Protein AF-A0A645G4S2-F1 (afdb_monomer_lite)

Secondary structure (DSSP, 8-state):
-EEEEEGGGHHHHHHHHHHH-S------------HHHHHHHHHHHHHHHHHHHHHHTS-SSHHHHHHHHHHHHHHHHHHHHHHHHHHHHHEEEEE------SS---------GGGGGGTT---HHHHHHHHHHHHHHHHHHHHHHHHHTHHHHHHHHHHHHHHHHHHHHTTS--

Radius of gyration: 54.17 Å; chains: 1; bounding box: 113×23×147 Å

pLDDT: mean 82.24, std 12.88, range [44.34, 96.0]

Structure (mmCIF, N/CA/C/O backbone):
data_AF-A0A645G4S2-F1
#
_entry.id   AF-A0A645G4S2-F1
#
loop_
_atom_site.group_PDB
_atom_site.id
_atom_site.type_symbol
_atom_site.label_atom_id
_atom_site.label_alt_id
_atom_site.label_comp_id
_atom_site.label_asym_id
_atom_site.label_entity_id
_atom_site.label_seq_id
_atom_site.pdbx_PDB_ins_code
_atom_site.Cartn_x
_atom_site.Cartn_y
_atom_site.Cartn_z
_atom_site.occupancy
_atom_site.B_iso_or_equiv
_atom_site.auth_seq_id
_atom_site.auth_comp_id
_atom_site.auth_asym_id
_atom_site.auth_atom_id
_atom_site.pdbx_PDB_model_num
ATOM 1 N N . MET A 1 1 ? 1.564 11.576 -7.086 1.00 88.12 1 MET A N 1
ATOM 2 C CA . MET A 1 1 ? 0.212 10.981 -7.203 1.00 88.12 1 MET A CA 1
ATOM 3 C C . MET A 1 1 ? 0.083 9.922 -6.130 1.00 88.12 1 MET A C 1
ATOM 5 O O . MET A 1 1 ? 1.050 9.206 -5.931 1.00 88.12 1 MET A O 1
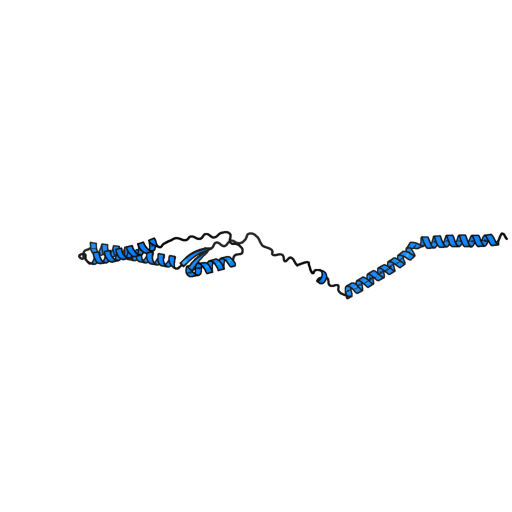ATOM 9 N N . GLN A 1 2 ? -1.063 9.816 -5.467 1.00 91.69 2 GLN A N 1
ATOM 10 C CA . GLN A 1 2 ? -1.311 8.789 -4.456 1.00 91.69 2 GLN A CA 1
ATOM 11 C C . GLN A 1 2 ? -2.472 7.906 -4.907 1.00 91.69 2 GLN A C 1
ATOM 13 O O . GLN A 1 2 ? -3.458 8.414 -5.442 1.00 91.69 2 GLN A O 1
ATOM 18 N N . VAL A 1 3 ? -2.343 6.594 -4.726 1.00 92.44 3 VAL A N 1
ATOM 19 C CA . VAL A 1 3 ? -3.398 5.626 -5.050 1.00 92.44 3 VAL A CA 1
ATOM 20 C C . VAL A 1 3 ? -3.587 4.631 -3.909 1.00 92.44 3 VAL A C 1
ATOM 22 O O . VAL A 1 3 ? -2.626 4.256 -3.235 1.00 92.44 3 VAL A O 1
ATOM 25 N N . ARG A 1 4 ? -4.830 4.184 -3.707 1.00 93.56 4 ARG A N 1
ATOM 26 C CA . ARG A 1 4 ? -5.185 3.106 -2.774 1.00 93.56 4 ARG A CA 1
ATOM 27 C C . ARG A 1 4 ? -5.378 1.824 -3.574 1.00 93.56 4 ARG A C 1
ATOM 29 O O . ARG A 1 4 ? -6.150 1.798 -4.530 1.00 93.56 4 ARG A O 1
ATOM 36 N N . VAL A 1 5 ? -4.652 0.775 -3.209 1.00 94.00 5 VAL A N 1
ATOM 37 C CA . VAL A 1 5 ? -4.638 -0.502 -3.934 1.00 94.00 5 VAL A CA 1
ATOM 38 C C . VAL A 1 5 ? -5.001 -1.611 -2.957 1.00 94.00 5 VAL A C 1
ATOM 40 O O . VAL A 1 5 ? -4.420 -1.639 -1.875 1.00 94.00 5 VAL A O 1
ATOM 43 N N . PRO A 1 6 ? -5.920 -2.534 -3.299 1.00 95.88 6 PRO A N 1
ATOM 44 C CA . PRO A 1 6 ? -6.185 -3.691 -2.453 1.00 95.88 6 PRO A CA 1
ATOM 45 C C . PRO A 1 6 ? -4.883 -4.420 -2.119 1.00 95.88 6 PRO A C 1
ATOM 47 O O . PRO A 1 6 ? -4.102 -4.708 -3.030 1.00 95.88 6 PRO A O 1
ATOM 50 N N . THR A 1 7 ? -4.656 -4.726 -0.844 1.00 91.94 7 THR A N 1
ATOM 51 C CA . THR A 1 7 ? -3.394 -5.308 -0.356 1.00 91.94 7 THR A CA 1
ATOM 52 C C . THR A 1 7 ? -3.046 -6.602 -1.103 1.00 91.94 7 THR A C 1
ATOM 54 O O . THR A 1 7 ? -1.909 -6.788 -1.531 1.00 91.94 7 THR A O 1
ATOM 57 N N . GLU A 1 8 ? -4.046 -7.432 -1.413 1.00 94.69 8 GLU A N 1
ATOM 58 C CA . GLU A 1 8 ? -3.901 -8.661 -2.215 1.00 94.69 8 GLU A CA 1
ATOM 59 C C . GLU A 1 8 ? -3.371 -8.414 -3.639 1.00 94.69 8 GLU A C 1
ATOM 61 O O . GLU A 1 8 ? -2.688 -9.255 -4.223 1.00 94.69 8 GLU A O 1
ATOM 66 N N . LYS A 1 9 ? -3.678 -7.248 -4.220 1.00 95.44 9 LYS A N 1
ATOM 67 C CA . LYS A 1 9 ? -3.290 -6.867 -5.587 1.00 95.44 9 LYS A CA 1
ATOM 68 C C . LYS A 1 9 ? -2.069 -5.950 -5.622 1.00 95.44 9 LYS A C 1
ATOM 70 O O . LYS A 1 9 ? -1.619 -5.598 -6.716 1.00 95.44 9 LYS A O 1
ATOM 75 N N . LEU A 1 10 ? -1.504 -5.588 -4.468 1.00 92.75 10 LEU A N 1
ATOM 76 C CA . LEU A 1 10 ? -0.363 -4.679 -4.381 1.00 92.75 10 LEU A CA 1
ATOM 77 C C . LEU A 1 10 ? 0.836 -5.206 -5.179 1.00 92.75 10 LEU A C 1
ATOM 79 O O . LEU A 1 10 ? 1.412 -4.470 -5.977 1.00 92.75 10 LEU A O 1
ATOM 83 N N . GLY A 1 11 ? 1.182 -6.488 -5.032 1.00 91.38 11 GLY A N 1
ATOM 84 C CA . GLY A 1 11 ? 2.308 -7.091 -5.756 1.00 91.38 11 GLY A CA 1
ATOM 85 C C . GLY A 1 11 ? 2.152 -7.011 -7.280 1.00 91.38 11 GLY A C 1
ATOM 86 O O . GLY A 1 11 ? 3.089 -6.637 -7.993 1.00 91.38 11 GLY A O 1
ATOM 87 N N . VAL A 1 12 ? 0.943 -7.284 -7.780 1.00 93.75 12 VAL A N 1
ATOM 88 C CA . VAL A 1 12 ? 0.611 -7.184 -9.211 1.00 93.75 12 VAL A CA 1
ATOM 89 C C . VAL A 1 12 ? 0.708 -5.733 -9.683 1.00 93.75 12 VAL A C 1
ATOM 91 O O . VAL A 1 12 ? 1.344 -5.453 -10.699 1.00 93.75 12 VAL A O 1
ATOM 94 N N . PHE A 1 13 ? 0.137 -4.799 -8.922 1.00 92.06 13 PHE A N 1
ATOM 95 C CA . PHE A 1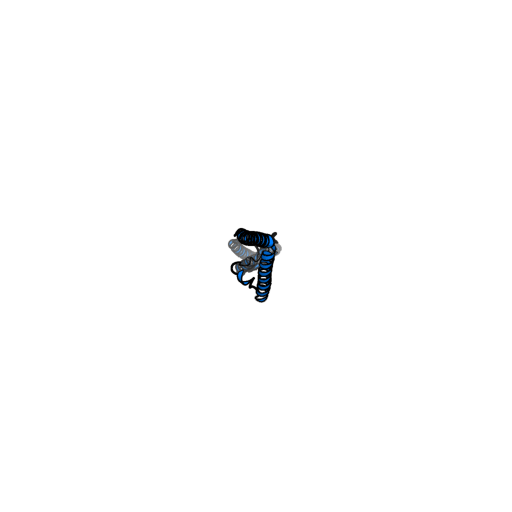 13 ? 0.172 -3.372 -9.229 1.00 92.06 13 PHE A CA 1
ATOM 96 C C . PHE A 1 13 ? 1.604 -2.819 -9.287 1.00 92.06 13 PHE A C 1
ATOM 98 O O . PHE A 1 13 ? 1.986 -2.168 -10.264 1.00 92.06 13 PHE A O 1
ATOM 105 N N . LEU A 1 14 ? 2.430 -3.133 -8.285 1.00 89.25 14 LEU A N 1
ATOM 106 C CA . LEU A 1 14 ? 3.832 -2.713 -8.236 1.00 89.25 14 LEU A CA 1
ATOM 107 C C . LEU A 1 14 ? 4.648 -3.306 -9.391 1.00 89.25 14 LEU A C 1
ATOM 109 O O . LEU A 1 14 ? 5.530 -2.629 -9.921 1.00 89.25 14 LEU A O 1
ATOM 113 N N . THR A 1 15 ? 4.346 -4.538 -9.811 1.00 89.38 15 THR A N 1
ATOM 114 C CA . THR A 1 15 ? 4.977 -5.176 -10.979 1.00 89.38 15 THR A CA 1
ATOM 115 C C . THR A 1 15 ? 4.571 -4.485 -12.282 1.00 89.38 15 THR A C 1
ATOM 117 O O . THR A 1 15 ? 5.420 -4.215 -13.133 1.00 89.38 15 THR A O 1
ATOM 120 N N . LEU A 1 16 ? 3.295 -4.121 -12.424 1.00 88.75 16 LEU A N 1
ATOM 121 C CA . LEU A 1 16 ? 2.789 -3.404 -13.596 1.00 88.75 16 LEU A CA 1
ATOM 122 C C . LEU A 1 16 ? 3.457 -2.032 -13.745 1.00 88.75 16 LEU A C 1
ATOM 124 O O . LEU A 1 16 ? 3.956 -1.713 -14.827 1.00 88.75 16 LEU A O 1
ATOM 128 N N . ILE A 1 17 ? 3.543 -1.253 -12.660 1.00 86.19 17 ILE A N 1
ATOM 129 C CA . ILE A 1 17 ? 4.282 0.021 -12.653 1.00 86.19 17 ILE A CA 1
ATOM 130 C C . ILE A 1 17 ? 5.751 -0.211 -13.009 1.00 86.19 17 ILE A C 1
ATOM 132 O O . ILE A 1 17 ? 6.334 0.533 -13.801 1.00 86.19 17 ILE A O 1
ATOM 136 N N . ASN A 1 18 ? 6.350 -1.268 -12.458 1.00 83.69 18 ASN A N 1
ATOM 137 C CA . ASN A 1 18 ? 7.748 -1.589 -12.698 1.00 83.69 18 ASN A CA 1
ATOM 138 C C . ASN A 1 18 ? 8.065 -1.879 -14.172 1.00 83.69 18 ASN A C 1
ATOM 140 O O . ASN A 1 18 ? 9.164 -1.561 -14.611 1.00 83.69 18 ASN A O 1
ATOM 144 N N . ASN A 1 19 ? 7.122 -2.453 -14.919 1.00 81.88 19 ASN A N 1
ATOM 145 C CA . ASN A 1 19 ? 7.300 -2.808 -16.330 1.00 81.88 19 ASN A CA 1
ATOM 146 C C . ASN A 1 19 ? 6.994 -1.653 -17.298 1.00 81.88 19 ASN A C 1
ATOM 148 O O . ASN A 1 19 ? 7.346 -1.729 -18.472 1.00 81.88 19 ASN A O 1
ATOM 152 N N . ARG A 1 20 ? 6.302 -0.602 -16.842 1.00 75.19 20 ARG A N 1
ATOM 153 C CA . ARG A 1 20 ? 5.911 0.558 -17.668 1.00 75.19 20 ARG A CA 1
ATOM 154 C C . ARG A 1 20 ? 6.828 1.767 -17.506 1.00 75.19 20 ARG A C 1
ATOM 156 O O . ARG A 1 20 ? 6.727 2.718 -18.273 1.00 75.19 20 ARG A O 1
ATOM 163 N N . LYS A 1 21 ? 7.709 1.751 -16.511 1.00 70.88 21 LYS A N 1
ATOM 164 C CA . LYS A 1 21 ? 8.690 2.813 -16.295 1.00 70.88 21 LYS A CA 1
ATOM 165 C C . LYS A 1 21 ? 9.808 2.739 -17.344 1.00 70.88 21 LYS A C 1
ATOM 167 O O . LYS A 1 21 ? 10.278 1.656 -17.683 1.00 70.88 21 LYS A O 1
ATOM 172 N N . VAL A 1 22 ? 10.306 3.896 -17.767 1.00 67.69 22 VAL A N 1
ATOM 173 C CA . VAL A 1 22 ? 11.581 3.973 -18.498 1.00 67.69 22 VAL A CA 1
ATOM 174 C C . VAL A 1 22 ? 12.750 3.760 -17.519 1.00 67.69 22 VAL A C 1
ATOM 176 O O . VAL A 1 22 ? 13.684 3.032 -17.828 1.00 67.69 22 VAL A O 1
ATOM 179 N N . PHE A 1 23 ? 12.649 4.297 -16.290 1.00 63.25 23 PHE A N 1
ATOM 180 C CA . PHE A 1 23 ? 13.597 4.083 -15.184 1.00 63.25 23 PHE A CA 1
ATOM 181 C C . PHE A 1 23 ? 12.870 4.099 -13.819 1.00 63.25 23 PHE A C 1
ATOM 183 O O . PHE A 1 23 ? 12.000 4.939 -13.602 1.00 63.25 23 PHE A O 1
ATOM 190 N N . LEU A 1 24 ? 13.220 3.201 -12.879 1.00 66.25 24 LEU A N 1
ATOM 191 C CA . LEU A 1 24 ? 12.916 3.385 -11.439 1.00 66.25 24 LEU A CA 1
ATOM 192 C C . LEU A 1 24 ? 14.216 3.804 -10.795 1.00 66.25 24 LEU A C 1
ATOM 194 O O . LEU A 1 24 ? 15.179 3.047 -10.883 1.00 66.25 24 LEU A O 1
ATOM 198 N N . ASN A 1 25 ? 14.235 4.957 -10.143 1.00 67.56 25 ASN A N 1
ATOM 199 C CA . ASN A 1 25 ? 15.423 5.365 -9.405 1.00 67.56 25 ASN A CA 1
ATOM 200 C C . ASN A 1 25 ? 15.389 4.847 -7.960 1.00 67.56 25 ASN A C 1
ATOM 202 O O . ASN A 1 25 ? 16.393 4.378 -7.441 1.00 67.56 25 ASN A O 1
ATOM 206 N N . SER A 1 26 ? 14.219 4.887 -7.316 1.00 73.50 26 SER A N 1
ATOM 207 C CA . SER A 1 26 ? 14.054 4.446 -5.932 1.00 73.50 26 SER A CA 1
ATOM 208 C C . SER A 1 26 ? 12.680 3.825 -5.683 1.00 73.50 26 SER A C 1
ATOM 210 O O . SER A 1 26 ? 11.697 4.125 -6.365 1.00 73.50 26 SER A O 1
ATOM 212 N N . ARG A 1 27 ? 12.630 2.931 -4.692 1.00 79.56 27 ARG A N 1
ATOM 213 C CA . ARG A 1 27 ? 11.408 2.385 -4.101 1.00 79.56 27 ARG A CA 1
ATOM 214 C C . ARG A 1 27 ? 11.614 2.324 -2.595 1.00 79.56 27 ARG A C 1
ATOM 216 O O . ARG A 1 27 ? 12.577 1.713 -2.146 1.00 79.56 27 ARG A O 1
ATOM 223 N N . VAL A 1 28 ? 10.703 2.928 -1.845 1.00 80.31 28 VAL A N 1
ATOM 224 C CA . VAL A 1 28 ? 10.643 2.804 -0.388 1.00 80.31 28 VAL A CA 1
ATOM 225 C C . VAL A 1 28 ? 9.366 2.040 -0.073 1.00 80.31 28 VAL A C 1
ATOM 227 O O . VAL A 1 28 ? 8.294 2.436 -0.523 1.00 80.31 28 VAL A O 1
ATOM 230 N N . ILE A 1 29 ? 9.493 0.909 0.618 1.00 82.31 29 ILE A N 1
ATOM 231 C CA . ILE A 1 29 ? 8.356 0.113 1.085 1.00 82.31 29 ILE A CA 1
ATOM 232 C C . ILE A 1 29 ? 8.370 0.197 2.605 1.00 82.31 29 ILE A C 1
ATOM 234 O O . ILE A 1 29 ? 9.354 -0.195 3.228 1.00 82.31 29 ILE A O 1
ATOM 238 N N . LEU A 1 30 ? 7.288 0.719 3.173 1.00 84.00 30 LEU A N 1
ATOM 239 C CA . LEU A 1 30 ? 7.040 0.720 4.608 1.00 84.00 30 LEU A CA 1
ATOM 240 C C . LEU A 1 30 ? 6.025 -0.383 4.904 1.00 84.00 30 LEU A C 1
ATOM 242 O O . LEU A 1 30 ? 4.992 -0.465 4.240 1.00 84.00 30 LEU A O 1
ATOM 246 N N . ALA A 1 31 ? 6.350 -1.246 5.861 1.00 83.25 31 ALA A N 1
ATOM 247 C CA . ALA A 1 31 ? 5.471 -2.297 6.346 1.00 83.25 31 ALA A CA 1
ATOM 248 C C . ALA A 1 31 ? 5.428 -2.199 7.870 1.00 83.25 31 ALA A C 1
ATOM 250 O O . ALA A 1 31 ? 6.467 -2.274 8.525 1.00 83.25 31 ALA A O 1
ATOM 251 N N . GLU A 1 32 ? 4.233 -2.003 8.409 1.00 83.38 32 GLU A N 1
ATOM 252 C CA . GLU A 1 32 ? 3.991 -1.887 9.843 1.00 83.38 32 GLU A CA 1
ATOM 253 C C . GLU A 1 32 ? 3.202 -3.112 10.312 1.00 83.38 32 GLU A C 1
ATOM 255 O O . GLU A 1 32 ? 2.231 -3.514 9.667 1.00 83.38 32 GLU A O 1
ATOM 260 N N . ASP A 1 33 ? 3.624 -3.719 11.423 1.00 84.19 33 ASP A N 1
ATOM 261 C CA . ASP A 1 33 ? 2.840 -4.759 12.090 1.00 84.19 33 ASP A CA 1
ATOM 262 C C . ASP A 1 33 ? 1.809 -4.100 13.009 1.00 84.19 33 ASP A C 1
ATOM 264 O O . ASP A 1 33 ? 2.151 -3.424 13.980 1.00 84.19 33 ASP A O 1
ATOM 268 N N . VAL A 1 34 ? 0.534 -4.310 12.695 1.00 84.94 34 VAL A N 1
ATOM 269 C CA . VAL A 1 34 ? -0.603 -3.753 13.436 1.00 84.94 34 VAL A CA 1
ATOM 270 C C . VAL A 1 34 ? -1.341 -4.808 14.264 1.00 84.94 34 VAL A C 1
ATOM 272 O O . VAL A 1 34 ? -2.387 -4.513 14.839 1.00 84.94 34 VAL A O 1
ATOM 275 N N . THR A 1 35 ? -0.812 -6.032 14.376 1.00 87.69 35 THR A N 1
ATOM 276 C CA . THR A 1 35 ? -1.471 -7.154 15.073 1.00 87.69 35 THR A CA 1
ATOM 277 C C . THR A 1 35 ? -1.838 -6.803 16.517 1.00 87.69 35 THR A C 1
ATOM 279 O O . THR A 1 35 ? -2.970 -7.025 16.957 1.00 87.69 35 THR A O 1
ATOM 282 N N . SER A 1 36 ? -0.905 -6.193 17.250 1.00 89.44 36 SER A N 1
ATOM 283 C CA . SER A 1 36 ? -1.130 -5.748 18.631 1.00 89.44 36 SER A CA 1
ATOM 284 C C . SER A 1 36 ? -2.203 -4.663 18.723 1.00 89.44 36 SER A C 1
ATOM 286 O O . SER A 1 36 ? -3.038 -4.703 19.625 1.00 89.44 36 SER A O 1
ATOM 288 N N . ASN A 1 37 ? -2.234 -3.739 17.761 1.00 87.69 37 ASN A N 1
ATOM 289 C CA . ASN A 1 37 ? -3.211 -2.650 17.721 1.00 87.69 37 ASN A CA 1
ATOM 290 C C . ASN A 1 37 ? -4.620 -3.187 17.445 1.00 87.69 37 ASN A C 1
ATOM 292 O O . ASN A 1 37 ? -5.574 -2.767 18.098 1.00 87.69 37 ASN A O 1
ATOM 296 N N . ILE A 1 38 ? -4.747 -4.181 16.556 1.00 89.88 38 ILE A N 1
ATOM 297 C CA . ILE A 1 38 ? -6.003 -4.909 16.321 1.00 89.88 38 ILE A CA 1
ATOM 298 C C . ILE A 1 38 ? -6.489 -5.558 17.608 1.00 89.88 38 ILE A C 1
ATOM 300 O O . ILE A 1 38 ? -7.661 -5.417 17.971 1.00 89.88 38 ILE A O 1
ATOM 304 N N . LYS A 1 39 ? -5.594 -6.241 18.327 1.00 91.81 39 LYS A N 1
ATOM 305 C CA . LYS A 1 39 ? -5.989 -6.909 19.563 1.00 91.81 39 LYS A CA 1
ATOM 306 C C . LYS A 1 39 ? -6.405 -5.918 20.645 1.00 91.81 39 LYS A C 1
ATOM 308 O O . LYS A 1 39 ? -7.398 -6.154 21.332 1.00 91.81 39 LYS A O 1
ATOM 313 N N . LEU A 1 40 ? -5.677 -4.812 20.777 1.00 92.12 40 LEU A N 1
ATOM 314 C CA . LEU A 1 40 ? -6.011 -3.739 21.707 1.00 92.12 40 LEU A CA 1
ATOM 315 C C . LEU A 1 40 ? -7.383 -3.136 21.384 1.00 92.12 40 LEU A C 1
ATOM 317 O O . LEU A 1 40 ? -8.209 -2.994 22.281 1.00 92.12 40 LEU A O 1
ATOM 321 N N . ALA A 1 41 ? -7.666 -2.874 20.106 1.00 91.25 41 ALA A N 1
ATOM 322 C CA . ALA A 1 41 ? -8.955 -2.343 19.679 1.00 91.25 41 ALA A CA 1
ATOM 323 C C . ALA A 1 41 ? -10.128 -3.291 19.999 1.00 91.25 41 ALA A C 1
ATOM 325 O O . ALA A 1 41 ? -11.203 -2.836 20.393 1.00 91.25 41 ALA A O 1
ATOM 326 N N . GLU A 1 42 ? -9.922 -4.608 19.881 1.00 91.31 42 GLU A N 1
ATOM 327 C CA . GLU A 1 42 ? -10.911 -5.618 20.279 1.00 91.31 42 GLU A CA 1
ATOM 328 C C . GLU A 1 42 ? -11.163 -5.606 21.799 1.00 91.31 42 GLU A C 1
ATOM 330 O O . GLU A 1 42 ? -12.306 -5.731 22.251 1.00 91.31 42 GLU A O 1
ATOM 335 N N . LEU A 1 43 ? -10.103 -5.459 22.601 1.00 94.62 43 LEU A N 1
ATOM 336 C CA . LEU A 1 43 ? -10.203 -5.388 24.061 1.00 94.62 43 LEU A CA 1
ATOM 337 C C . LEU A 1 43 ? -10.901 -4.103 24.523 1.00 94.62 43 LEU A C 1
ATOM 339 O O . LEU A 1 43 ? -11.764 -4.174 25.398 1.00 94.62 43 LEU A O 1
ATOM 343 N N . GLU A 1 44 ? -10.601 -2.961 23.905 1.00 93.00 44 GLU A N 1
ATOM 344 C CA . GLU A 1 44 ? -11.275 -1.685 24.182 1.00 93.00 44 GLU A CA 1
ATOM 345 C C . GLU A 1 44 ? -12.763 -1.733 23.821 1.00 93.00 44 GLU A C 1
ATOM 347 O O . GLU A 1 44 ? -13.607 -1.319 24.615 1.00 93.00 44 GLU A O 1
ATOM 352 N N . ALA A 1 45 ? -13.122 -2.338 22.684 1.00 92.94 45 ALA A N 1
ATOM 353 C CA . ALA A 1 45 ? -14.525 -2.532 22.320 1.00 92.94 45 ALA A CA 1
ATOM 354 C C . ALA A 1 45 ? -15.283 -3.369 23.370 1.00 92.94 45 ALA A C 1
ATOM 356 O O . ALA A 1 45 ? -16.404 -3.026 23.758 1.00 92.94 45 ALA A O 1
ATOM 357 N N . LYS A 1 46 ? -14.655 -4.435 23.891 1.00 95.31 46 LYS A N 1
ATOM 358 C CA . LYS A 1 46 ? -15.217 -5.232 24.998 1.00 95.31 46 LYS A CA 1
ATOM 359 C C . LYS A 1 46 ? -15.324 -4.425 26.290 1.00 95.31 46 LYS A C 1
ATOM 361 O O . LYS A 1 46 ? -16.323 -4.560 26.998 1.00 95.31 46 LYS A O 1
ATOM 366 N N . ARG A 1 47 ? -14.324 -3.591 26.599 1.00 95.19 47 ARG A N 1
ATOM 367 C CA . ARG A 1 47 ? -14.335 -2.708 27.773 1.00 95.19 47 ARG A CA 1
ATOM 368 C C . ARG A 1 47 ? -15.518 -1.746 27.706 1.00 95.19 47 ARG A C 1
ATOM 370 O O . ARG A 1 47 ? -16.302 -1.727 28.647 1.00 95.19 47 ARG A O 1
ATOM 377 N N . ILE A 1 48 ? -15.696 -1.034 26.593 1.00 94.94 48 ILE A N 1
ATOM 378 C CA . ILE A 1 48 ? -16.791 -0.068 26.382 1.00 94.94 48 ILE A CA 1
ATOM 379 C C . ILE A 1 48 ? -18.166 -0.747 26.482 1.00 94.94 48 ILE A C 1
ATOM 381 O O . ILE A 1 48 ? -19.070 -0.224 27.134 1.00 94.94 48 ILE A O 1
ATOM 385 N N . SER A 1 49 ? -18.322 -1.944 25.902 1.00 94.56 49 SER A N 1
ATOM 386 C CA . SER A 1 49 ? -19.566 -2.722 26.022 1.00 94.56 49 SER A CA 1
ATOM 387 C C . SER A 1 49 ? -19.884 -3.048 27.482 1.00 94.56 49 SER A C 1
ATOM 389 O O . SER A 1 49 ? -20.991 -2.799 27.955 1.00 94.56 49 SER A O 1
ATOM 391 N N . LYS A 1 50 ? -18.893 -3.550 28.228 1.00 96.00 50 LYS A N 1
ATOM 392 C CA . LYS A 1 50 ? -19.059 -3.902 29.642 1.00 96.00 50 LYS A CA 1
ATOM 393 C C . LYS A 1 50 ? -19.289 -2.672 30.525 1.00 96.00 50 LYS A C 1
ATOM 395 O O . LYS A 1 50 ? -20.051 -2.741 31.485 1.00 96.00 50 LYS A O 1
ATOM 400 N N . THR A 1 51 ? -18.650 -1.547 30.209 1.00 94.31 51 THR A N 1
ATOM 401 C CA . THR A 1 51 ? -18.907 -0.260 30.866 1.00 94.31 51 THR A CA 1
ATOM 402 C C . THR A 1 51 ? -20.352 0.180 30.637 1.00 94.31 51 THR A C 1
ATOM 404 O O . THR A 1 51 ? -21.018 0.538 31.605 1.00 94.31 51 THR A O 1
ATOM 407 N N . GLY A 1 52 ? -20.874 0.046 29.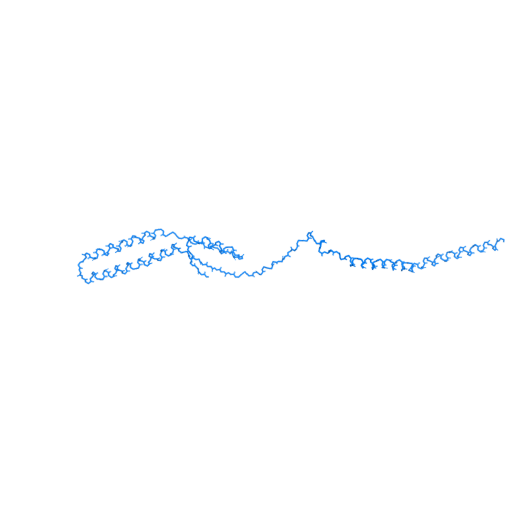414 1.00 93.69 52 GLY A N 1
ATOM 408 C CA . GLY A 1 52 ? -22.285 0.292 29.101 1.00 93.69 52 GLY A CA 1
ATOM 409 C C . GLY A 1 52 ? -23.236 -0.559 29.947 1.00 93.69 52 GLY A C 1
ATOM 410 O O . GLY A 1 52 ? -24.095 -0.014 30.636 1.00 93.69 52 GLY A O 1
ATOM 411 N N . GLU A 1 53 ? -23.015 -1.876 30.003 1.00 94.81 53 GLU A N 1
ATOM 412 C CA . GLU A 1 53 ? -23.809 -2.793 30.843 1.00 94.81 53 GLU A CA 1
ATOM 413 C C . GLU A 1 53 ? -23.762 -2.432 32.338 1.00 94.81 53 GLU A C 1
ATOM 415 O O . GLU A 1 53 ? -24.736 -2.615 33.073 1.00 94.81 53 GLU A O 1
ATOM 420 N N . ASN A 1 54 ? -22.617 -1.947 32.825 1.00 93.62 54 ASN A N 1
ATOM 421 C CA . ASN A 1 54 ? -22.477 -1.513 34.213 1.00 93.62 54 ASN A CA 1
ATOM 422 C C . ASN A 1 54 ? -23.223 -0.197 34.470 1.00 93.62 54 ASN A C 1
ATOM 424 O O . ASN A 1 54 ? -23.880 -0.078 35.504 1.00 93.62 54 ASN A O 1
ATOM 428 N N . ILE A 1 55 ? -23.165 0.760 33.536 1.00 92.62 55 ILE A N 1
ATOM 429 C CA . ILE A 1 55 ? -23.905 2.029 33.613 1.00 92.62 55 ILE A CA 1
ATOM 430 C C . ILE A 1 55 ? -25.414 1.768 33.591 1.00 92.62 55 ILE A C 1
ATOM 432 O O . ILE A 1 55 ? -26.156 2.380 34.360 1.00 92.62 55 ILE A O 1
ATOM 436 N N . GLU A 1 56 ? -25.889 0.823 32.776 1.00 91.31 56 GLU A N 1
ATOM 437 C CA . GLU A 1 56 ? -27.309 0.459 32.705 1.00 91.31 56 GLU A CA 1
ATOM 438 C C . GLU A 1 56 ? -27.879 0.016 34.059 1.00 91.31 56 GLU A C 1
ATOM 440 O O . GLU A 1 56 ? -29.016 0.373 34.385 1.00 91.31 56 GLU A O 1
ATOM 445 N N . LYS A 1 57 ? -27.071 -0.674 34.876 1.00 93.62 57 LYS A N 1
ATOM 446 C CA . LYS A 1 57 ? -27.433 -1.145 36.226 1.00 93.62 57 LYS A CA 1
ATOM 447 C C . LYS A 1 57 ? -27.461 -0.034 37.284 1.00 93.62 57 LYS A C 1
ATOM 449 O O . LYS A 1 57 ? -27.979 -0.263 38.377 1.00 93.62 57 LYS A O 1
ATOM 454 N N . LEU A 1 58 ? -26.919 1.152 36.996 1.00 92.12 58 LEU A N 1
ATOM 455 C CA . LEU A 1 58 ? -26.962 2.295 37.914 1.00 92.12 58 LEU A CA 1
ATOM 456 C C . LEU A 1 58 ? -28.380 2.873 38.007 1.00 92.12 58 LEU A C 1
ATOM 458 O O . LEU A 1 58 ? -29.183 2.773 37.071 1.00 92.12 58 LEU A O 1
ATOM 462 N N . LYS A 1 59 ? -28.692 3.515 39.137 1.00 90.31 59 LYS A N 1
ATOM 463 C CA . LYS A 1 59 ? -29.960 4.238 39.304 1.00 90.31 59 LYS A CA 1
ATOM 464 C C . LYS A 1 59 ? -30.044 5.393 38.306 1.00 90.31 59 LYS A C 1
ATOM 466 O O . LYS A 1 59 ? -29.038 5.992 37.951 1.00 90.31 59 LYS A O 1
ATOM 471 N N . THR A 1 60 ? -31.254 5.688 37.841 1.00 89.19 60 THR A N 1
ATOM 472 C CA . THR A 1 60 ? -31.479 6.786 36.899 1.00 89.19 60 THR A CA 1
ATOM 473 C C . THR A 1 60 ? -31.349 8.128 37.609 1.00 89.19 60 THR A C 1
ATOM 475 O O . THR A 1 60 ? -32.217 8.505 38.393 1.00 89.19 60 THR A O 1
ATOM 478 N N . ASP A 1 61 ? -30.274 8.844 37.301 1.00 92.50 61 ASP A N 1
ATOM 479 C CA . ASP A 1 61 ? -30.003 10.215 37.721 1.00 92.50 61 ASP A CA 1
ATOM 480 C C . ASP A 1 61 ? -29.325 11.001 36.577 1.00 92.50 61 ASP A C 1
ATOM 482 O O . ASP A 1 61 ? -29.143 10.492 35.466 1.00 92.50 61 ASP A O 1
ATOM 486 N N . LYS A 1 62 ? -28.989 12.274 36.825 1.00 91.38 62 LYS A N 1
ATOM 487 C CA . LYS A 1 62 ? -28.291 13.114 35.836 1.00 91.38 62 LYS A CA 1
ATOM 488 C C . LYS A 1 62 ? -26.897 12.580 35.493 1.00 91.38 62 LYS A C 1
ATOM 490 O O . LYS A 1 62 ? -26.464 12.738 34.352 1.00 91.38 62 LYS A O 1
ATOM 495 N N . ASP A 1 63 ? -26.223 11.942 36.444 1.00 91.94 63 ASP A N 1
ATOM 496 C CA . ASP A 1 63 ? -24.862 11.441 36.266 1.00 91.94 63 ASP A CA 1
ATOM 497 C C . ASP A 1 63 ? -24.855 10.205 35.361 1.00 91.94 63 ASP A C 1
ATOM 499 O O . ASP A 1 63 ? -24.004 10.094 34.481 1.00 91.94 63 ASP A O 1
ATOM 503 N N . LYS A 1 64 ? -25.867 9.336 35.463 1.00 92.56 64 LYS A N 1
ATOM 504 C CA . LYS A 1 64 ? -26.076 8.203 34.554 1.00 92.56 64 LYS A CA 1
ATOM 505 C C . LYS A 1 64 ? -26.249 8.654 33.108 1.00 92.56 64 LYS A C 1
ATOM 507 O O . LYS A 1 64 ? -25.671 8.041 32.216 1.00 92.56 64 LYS A O 1
ATOM 512 N N . VAL A 1 65 ? -27.040 9.702 32.863 1.00 91.06 65 VAL A N 1
ATOM 513 C CA . VAL A 1 65 ? -27.246 10.225 31.499 1.00 91.06 65 VAL A CA 1
ATOM 514 C C . VAL A 1 65 ? -25.923 10.720 30.920 1.00 91.06 65 VAL A C 1
ATOM 516 O O . VAL A 1 65 ? -25.594 10.378 29.788 1.00 91.06 65 VAL A O 1
ATOM 519 N N . LYS A 1 66 ? -25.139 11.452 31.719 1.00 94.50 66 LYS A N 1
ATOM 520 C CA . LYS A 1 66 ? -23.820 11.943 31.315 1.00 94.50 66 LYS A CA 1
ATOM 521 C C . LYS A 1 66 ? -22.841 10.796 31.027 1.00 94.50 66 LYS A C 1
ATOM 523 O O . LYS A 1 66 ? -22.257 10.766 29.952 1.00 94.50 66 LYS A O 1
ATOM 528 N N . LEU A 1 67 ? -22.723 9.824 31.934 1.00 93.88 67 LEU A N 1
ATOM 529 C CA . LEU A 1 67 ? -21.862 8.647 31.753 1.00 93.88 67 LEU A CA 1
ATOM 530 C C . LEU A 1 67 ? -22.274 7.809 30.536 1.00 93.88 67 LEU A C 1
ATOM 532 O O . LEU A 1 67 ? -21.423 7.277 29.827 1.00 93.88 67 LEU A O 1
ATOM 536 N N . SER A 1 68 ? -23.579 7.681 30.285 1.00 93.06 68 SER A N 1
ATOM 537 C CA . SER A 1 68 ? -24.096 6.964 29.119 1.00 93.06 68 SER A CA 1
ATOM 538 C C . SER A 1 68 ? -23.741 7.674 27.814 1.00 93.06 68 SER A C 1
ATOM 540 O O . SER A 1 68 ? -23.348 7.004 26.860 1.00 93.06 68 SER A O 1
ATOM 542 N N . ASP A 1 69 ? -23.871 9.001 27.764 1.00 94.75 69 ASP A N 1
ATOM 543 C CA . ASP A 1 69 ? -23.508 9.806 26.592 1.00 94.75 69 ASP A CA 1
ATOM 544 C C . ASP A 1 69 ? -21.996 9.748 26.322 1.00 94.75 69 ASP A C 1
ATOM 546 O O . ASP A 1 69 ? -21.573 9.479 25.198 1.00 94.75 69 ASP A O 1
ATOM 550 N N . GLU A 1 70 ? -21.176 9.865 27.371 1.00 95.44 70 GLU A N 1
ATOM 551 C CA . GLU A 1 70 ? -19.718 9.710 27.290 1.00 95.44 70 GLU A CA 1
ATOM 552 C C . GLU A 1 70 ? -19.322 8.317 26.770 1.00 95.44 70 GLU A C 1
ATOM 554 O O . GLU A 1 70 ? -18.553 8.210 25.813 1.00 95.44 70 GLU A O 1
ATOM 559 N N . ASN A 1 71 ? -19.909 7.243 27.313 1.00 95.75 71 ASN A N 1
ATOM 560 C CA . ASN A 1 71 ? -19.636 5.873 26.864 1.00 95.75 71 ASN A CA 1
ATOM 561 C C . ASN A 1 71 ? -20.096 5.629 25.412 1.00 95.75 71 ASN A C 1
ATOM 563 O O . ASN A 1 71 ? -19.438 4.904 24.662 1.00 95.75 71 ASN A O 1
ATOM 567 N N . MET A 1 72 ? -21.206 6.243 24.983 1.00 94.38 72 MET A N 1
ATOM 568 C CA . MET A 1 72 ? -21.634 6.221 23.579 1.00 94.38 72 MET A CA 1
ATOM 569 C C . MET A 1 72 ? -20.658 6.982 22.675 1.00 94.38 72 MET A C 1
ATOM 571 O O . MET A 1 72 ? -20.350 6.508 21.577 1.00 94.38 72 MET A O 1
ATOM 575 N N . GLY A 1 73 ? -20.144 8.125 23.134 1.00 95.81 73 GLY A N 1
ATOM 576 C CA . GLY A 1 73 ? -19.102 8.895 22.458 1.00 95.81 73 GLY A CA 1
ATOM 577 C C . GLY A 1 73 ? -17.823 8.081 22.252 1.00 95.81 73 GLY A C 1
ATOM 578 O O . GLY A 1 73 ? -17.373 7.932 21.112 1.00 95.81 73 GLY A O 1
ATOM 579 N N . GLU A 1 74 ? -17.296 7.478 23.323 1.00 94.62 74 GLU A N 1
ATOM 580 C CA . GLU A 1 74 ? -16.139 6.570 23.267 1.00 94.62 74 GLU A CA 1
ATOM 581 C C . GLU A 1 74 ? -16.401 5.388 22.322 1.00 94.62 74 GLU A C 1
ATOM 583 O O . GLU A 1 74 ? -15.573 5.062 21.468 1.00 94.62 74 GLU A O 1
ATOM 588 N N . GLY A 1 75 ? -17.586 4.775 22.402 1.00 95.00 75 GLY A N 1
ATOM 589 C CA . GLY A 1 75 ? -17.975 3.670 21.525 1.00 95.00 75 GLY A CA 1
ATOM 590 C C . GLY A 1 75 ? -18.023 4.050 20.045 1.00 95.00 75 GLY A C 1
ATOM 591 O O . GLY A 1 75 ? -17.628 3.253 19.189 1.00 95.00 75 GLY A O 1
ATOM 592 N N . ASN A 1 76 ? -18.473 5.261 19.718 1.00 95.50 76 ASN A N 1
ATOM 593 C CA . ASN A 1 76 ? -18.480 5.756 18.343 1.00 95.50 76 ASN A CA 1
ATOM 594 C C . ASN A 1 76 ? -17.059 6.008 17.830 1.00 95.50 76 ASN A C 1
ATOM 596 O O . ASN A 1 76 ? -16.735 5.583 16.719 1.00 95.50 76 ASN A O 1
ATOM 600 N N . GLN A 1 77 ? -16.198 6.623 18.643 1.00 94.62 77 GLN A N 1
ATOM 601 C CA . GLN A 1 77 ? -14.787 6.822 18.299 1.00 94.62 77 GLN A CA 1
ATOM 602 C C . GLN A 1 77 ? -14.073 5.485 18.071 1.00 94.62 77 GLN A C 1
ATOM 604 O O . GLN A 1 77 ? -13.387 5.314 17.062 1.00 94.62 77 GLN A O 1
ATOM 609 N N . GLN A 1 78 ? -14.315 4.498 18.936 1.00 94.12 78 GLN A N 1
ATOM 610 C CA . GLN A 1 78 ? -13.724 3.168 18.804 1.00 94.12 78 GLN A CA 1
ATOM 611 C C . GLN A 1 78 ? -14.174 2.448 17.526 1.00 94.12 78 GLN A C 1
ATOM 613 O O . GLN A 1 78 ? -13.377 1.762 16.877 1.00 94.12 78 GLN A O 1
ATOM 618 N N . LYS A 1 79 ? -15.443 2.611 17.125 1.00 93.38 79 LYS A N 1
ATOM 619 C CA . LYS A 1 79 ? -15.946 2.082 15.848 1.00 93.38 79 LYS A CA 1
ATOM 620 C C . LYS A 1 79 ? -15.239 2.730 14.664 1.00 93.38 79 LYS A C 1
ATOM 622 O O . LYS A 1 79 ? -14.792 2.001 13.784 1.00 93.38 79 LYS A O 1
ATOM 627 N N . VAL A 1 80 ? -15.105 4.059 14.651 1.00 94.31 80 VAL A N 1
ATOM 628 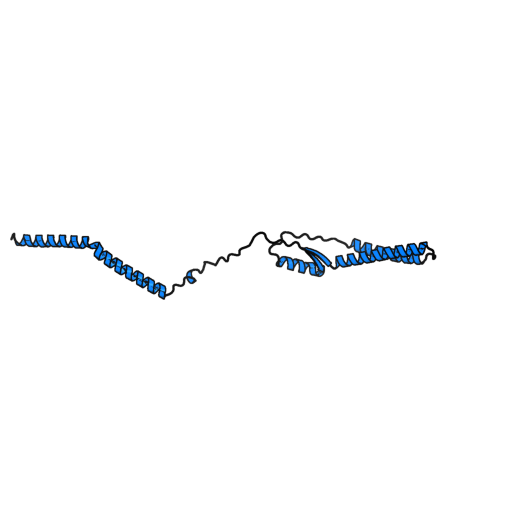C CA . VAL A 1 80 ? -14.395 4.786 13.582 1.00 94.31 80 VAL A CA 1
ATOM 629 C C . VAL A 1 80 ? -12.949 4.305 13.472 1.00 94.31 80 VAL A C 1
ATOM 631 O O . VAL A 1 80 ? -12.539 3.887 12.392 1.00 94.31 80 VAL A O 1
ATOM 634 N N . ALA A 1 81 ? -12.222 4.232 14.589 1.00 90.94 81 ALA A N 1
ATOM 635 C CA . ALA A 1 81 ? -10.850 3.723 14.607 1.00 90.94 81 ALA A CA 1
ATOM 636 C C . ALA A 1 81 ? -10.754 2.276 14.079 1.00 90.94 81 ALA A C 1
ATOM 638 O O . ALA A 1 81 ? -9.853 1.933 13.313 1.00 90.94 81 ALA A O 1
ATOM 639 N N . SER A 1 82 ? -11.721 1.421 14.429 1.00 90.88 82 SER A N 1
ATOM 640 C CA . SER A 1 82 ? -11.785 0.039 13.929 1.00 90.88 82 SER A CA 1
ATOM 641 C C . SER A 1 82 ? -12.060 -0.030 12.420 1.00 90.88 82 SER A C 1
ATOM 643 O O . SER A 1 82 ? -11.493 -0.880 11.724 1.00 90.88 82 SER A O 1
ATOM 645 N N . PHE A 1 83 ? -12.910 0.860 11.895 1.00 91.12 83 PHE A N 1
ATOM 646 C CA . PHE A 1 83 ? -13.160 0.981 10.456 1.00 91.12 83 PHE A CA 1
ATOM 647 C C . PHE A 1 83 ? -11.908 1.432 9.707 1.00 91.12 83 PHE A C 1
ATOM 649 O O . PHE A 1 83 ? -11.547 0.803 8.712 1.00 91.12 83 PHE A O 1
ATOM 656 N N . GLU A 1 84 ? -11.223 2.461 10.202 1.00 90.06 84 GLU A N 1
ATOM 657 C CA . GLU A 1 84 ? -9.983 2.966 9.606 1.00 90.06 84 GLU A CA 1
ATOM 658 C C . GLU A 1 84 ? -8.894 1.892 9.581 1.00 90.06 84 GLU A C 1
ATOM 660 O O . GLU A 1 84 ? -8.276 1.666 8.541 1.00 90.06 84 GLU A O 1
ATOM 665 N N . MET A 1 85 ? -8.713 1.154 10.680 1.00 88.50 85 MET A N 1
ATOM 666 C CA . MET A 1 85 ? -7.738 0.064 10.731 1.00 88.50 85 MET A CA 1
ATOM 667 C C . MET A 1 85 ? -8.098 -1.072 9.764 1.00 88.50 85 MET A C 1
ATOM 669 O O . MET A 1 85 ? -7.231 -1.612 9.079 1.00 88.50 85 MET A O 1
ATOM 673 N N . THR A 1 86 ? -9.385 -1.405 9.639 1.00 89.88 86 THR A N 1
ATOM 674 C CA . THR A 1 86 ? -9.848 -2.392 8.650 1.00 89.88 86 THR A CA 1
ATOM 675 C C . THR A 1 86 ? -9.567 -1.930 7.219 1.00 89.88 86 THR A C 1
ATOM 677 O O . THR A 1 86 ? -9.171 -2.737 6.375 1.00 89.88 86 THR A O 1
ATOM 680 N N . ASP A 1 87 ? -9.760 -0.644 6.930 1.00 91.31 87 ASP A N 1
ATOM 681 C CA . ASP A 1 87 ? -9.474 -0.068 5.616 1.00 91.31 87 ASP A CA 1
ATOM 682 C C . ASP A 1 87 ? -7.969 -0.071 5.311 1.00 91.31 87 ASP A C 1
ATOM 684 O O . ASP A 1 87 ? -7.558 -0.453 4.217 1.00 91.31 87 ASP A O 1
ATOM 688 N N . GLN A 1 88 ? -7.130 0.268 6.292 1.00 88.69 88 GLN A N 1
ATOM 689 C CA . GLN A 1 88 ? -5.668 0.198 6.185 1.00 88.69 88 GLN A CA 1
ATOM 690 C C . GLN A 1 88 ? -5.148 -1.232 5.969 1.00 88.69 88 GLN A C 1
ATOM 692 O O . GLN A 1 88 ? -4.184 -1.424 5.233 1.00 88.69 88 GLN A O 1
ATOM 697 N N . LEU A 1 89 ? -5.806 -2.244 6.540 1.00 89.62 89 LEU A N 1
ATOM 698 C CA . LEU A 1 89 ? -5.483 -3.651 6.274 1.00 89.62 89 LEU A CA 1
ATOM 699 C C . LEU A 1 89 ? -5.887 -4.076 4.856 1.00 89.62 89 LEU A C 1
ATOM 701 O O . LEU A 1 89 ? -5.136 -4.769 4.164 1.00 89.62 89 LEU A O 1
ATOM 705 N N . LYS A 1 90 ? -7.078 -3.660 4.410 1.00 93.19 90 LYS A N 1
ATOM 706 C CA . LYS A 1 90 ? -7.618 -4.023 3.091 1.00 93.19 90 LYS A CA 1
ATOM 707 C C . LYS A 1 90 ? -6.911 -3.316 1.943 1.00 93.19 90 LYS A C 1
ATOM 709 O O . LYS A 1 90 ? -6.795 -3.901 0.864 1.00 93.19 90 LYS A O 1
AT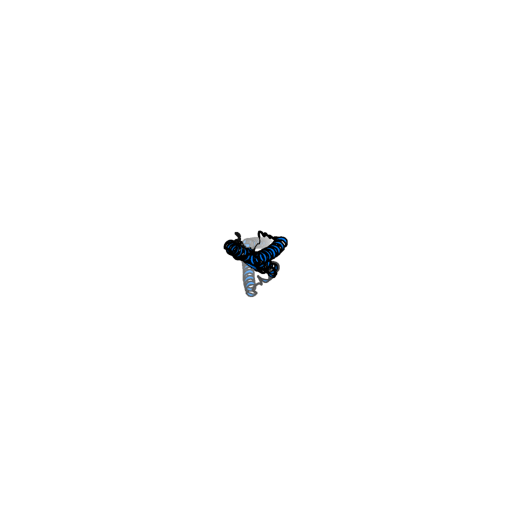OM 714 N N . TYR A 1 91 ? -6.459 -2.085 2.157 1.00 94.31 91 TYR A N 1
ATOM 715 C CA . TYR A 1 91 ? -5.874 -1.246 1.123 1.00 94.31 91 TYR A CA 1
ATOM 716 C C . TYR A 1 91 ? -4.525 -0.683 1.542 1.00 94.31 91 TYR A C 1
ATOM 718 O O . TYR A 1 91 ? -4.378 0.009 2.548 1.00 94.31 91 TYR A O 1
ATOM 726 N N . SER A 1 92 ? -3.553 -0.882 0.667 1.00 92.44 92 SER A N 1
ATOM 727 C CA . SER A 1 92 ? -2.240 -0.267 0.750 1.00 92.44 92 SER A CA 1
ATOM 728 C C . SER A 1 92 ? -2.245 1.095 0.055 1.00 92.44 92 SER A C 1
ATOM 730 O O . SER A 1 92 ? -2.788 1.246 -1.044 1.00 92.44 92 SER A O 1
ATOM 732 N N . THR A 1 93 ? -1.615 2.090 0.676 1.00 92.44 93 THR A N 1
ATOM 733 C CA . THR A 1 93 ? -1.360 3.393 0.047 1.00 92.44 93 THR A CA 1
ATOM 734 C C . THR A 1 93 ? -0.053 3.339 -0.728 1.00 92.44 93 THR A C 1
ATOM 736 O O . THR A 1 93 ? 0.970 2.916 -0.195 1.00 92.44 93 THR A O 1
ATOM 739 N N . VAL A 1 94 ? -0.077 3.780 -1.984 1.00 90.69 94 VAL A N 1
ATOM 740 C CA . VAL A 1 94 ? 1.119 3.869 -2.822 1.00 90.69 94 VAL A CA 1
ATOM 741 C C . VAL A 1 94 ? 1.291 5.297 -3.313 1.00 90.69 94 VAL A C 1
ATOM 743 O O . VAL A 1 94 ? 0.468 5.808 -4.077 1.00 90.69 94 VAL A O 1
ATOM 746 N N . ASP A 1 95 ? 2.401 5.913 -2.914 1.00 90.12 95 ASP A N 1
ATOM 747 C CA . ASP A 1 95 ? 2.821 7.220 -3.404 1.00 90.12 95 ASP A CA 1
ATOM 748 C C . ASP A 1 95 ? 3.739 7.068 -4.617 1.00 90.12 95 ASP A C 1
ATOM 750 O O . ASP A 1 95 ? 4.795 6.434 -4.580 1.00 90.12 95 ASP A O 1
ATOM 754 N N . ILE A 1 96 ? 3.312 7.657 -5.728 1.00 85.94 96 ILE A N 1
ATOM 755 C CA . ILE A 1 96 ? 3.943 7.545 -7.037 1.00 85.94 96 ILE A CA 1
ATOM 756 C C . ILE A 1 96 ? 4.493 8.912 -7.435 1.00 85.94 96 ILE A C 1
ATOM 758 O O . ILE A 1 96 ? 3.745 9.870 -7.671 1.00 85.94 96 ILE A O 1
ATOM 762 N N . TYR A 1 97 ? 5.815 8.969 -7.568 1.00 83.44 97 TYR A N 1
ATOM 763 C CA . TYR A 1 97 ? 6.561 10.128 -8.044 1.00 83.44 97 TYR A CA 1
ATOM 764 C C . TYR A 1 97 ? 7.121 9.821 -9.435 1.00 83.44 97 TYR A C 1
ATOM 766 O O . TYR A 1 97 ? 8.077 9.059 -9.577 1.00 83.44 97 TYR A O 1
ATOM 774 N N . ILE A 1 98 ? 6.503 10.391 -10.472 1.00 77.44 98 ILE A N 1
ATOM 775 C CA . ILE A 1 98 ? 6.965 10.263 -11.859 1.00 77.44 98 ILE A CA 1
ATOM 776 C C . ILE A 1 98 ? 7.769 11.513 -12.199 1.00 77.44 98 ILE A C 1
ATOM 778 O O . ILE A 1 98 ? 7.296 12.630 -11.996 1.00 77.44 98 ILE A O 1
ATOM 782 N N . LYS A 1 99 ? 8.981 11.323 -12.719 1.00 75.50 99 LYS A N 1
ATOM 783 C CA . LYS A 1 99 ? 9.826 12.404 -13.223 1.00 75.50 99 LYS A CA 1
ATOM 784 C C . LYS A 1 99 ? 10.182 12.122 -14.673 1.00 75.50 99 LYS A C 1
ATOM 786 O O . LYS A 1 99 ? 10.556 10.998 -15.005 1.00 75.50 99 LYS A O 1
ATOM 791 N N . GLU A 1 100 ? 10.078 13.142 -15.513 1.00 68.25 100 GLU A N 1
ATOM 792 C CA . GLU A 1 100 ? 10.509 13.055 -16.902 1.00 68.25 100 GLU A CA 1
ATOM 793 C C . GLU A 1 100 ? 12.028 12.800 -16.970 1.00 68.25 100 GLU A C 1
ATOM 795 O O . GLU A 1 100 ? 12.798 13.438 -16.234 1.00 68.25 100 GLU A O 1
ATOM 800 N N . PRO A 1 101 ? 12.490 11.847 -17.799 1.00 67.62 101 PRO A N 1
ATOM 801 C CA . PRO A 1 101 ? 13.915 11.635 -17.995 1.00 67.62 101 PRO A CA 1
ATOM 802 C C . PRO A 1 101 ? 14.540 12.884 -18.628 1.00 67.62 101 PRO A C 1
ATOM 804 O O . PRO A 1 101 ? 14.101 13.353 -19.669 1.00 67.62 101 PRO A O 1
ATOM 807 N N . LYS A 1 102 ? 15.617 13.408 -18.027 1.00 66.50 102 LYS A N 1
ATOM 808 C CA . LYS A 1 102 ? 16.361 14.567 -18.566 1.00 66.50 102 LYS A CA 1
ATOM 809 C C . LYS A 1 102 ? 17.084 14.278 -19.891 1.00 66.50 102 LYS A C 1
ATOM 811 O O . LYS A 1 102 ? 17.611 15.199 -20.503 1.00 66.50 102 LYS A O 1
ATOM 816 N N . ILE A 1 103 ? 17.163 13.014 -20.297 1.00 66.25 103 ILE A N 1
ATOM 817 C CA . ILE A 1 103 ? 17.896 12.565 -21.478 1.00 66.25 103 ILE A CA 1
ATOM 818 C C . ILE A 1 103 ? 16.916 12.063 -22.536 1.00 66.25 103 ILE A C 1
ATOM 820 O O . ILE A 1 103 ? 16.186 11.099 -22.315 1.00 66.25 103 ILE A O 1
ATOM 824 N N . SER A 1 104 ? 16.926 12.718 -23.698 1.00 59.62 104 SER A N 1
ATOM 825 C CA . SER A 1 104 ? 16.290 12.207 -24.911 1.00 59.62 104 SER A CA 1
ATOM 826 C C . SER A 1 104 ? 17.126 11.036 -25.425 1.00 59.62 104 SER A C 1
ATOM 828 O O . SER A 1 104 ? 18.265 11.218 -25.857 1.00 59.62 104 SER A O 1
ATOM 830 N N . ILE A 1 105 ? 16.602 9.816 -25.307 1.00 62.19 105 ILE A N 1
ATOM 831 C CA . ILE A 1 105 ? 17.277 8.614 -25.798 1.00 62.19 105 ILE A CA 1
ATOM 832 C C . ILE A 1 105 ? 16.938 8.483 -27.283 1.00 62.19 105 ILE A C 1
ATOM 834 O O . ILE A 1 105 ? 15.892 7.951 -27.649 1.00 62.19 105 ILE A O 1
ATOM 838 N N . ALA A 1 106 ? 17.818 8.980 -28.149 1.00 63.56 106 ALA A N 1
ATOM 839 C CA . ALA A 1 106 ? 17.738 8.696 -29.574 1.00 63.56 106 ALA A CA 1
ATOM 840 C C . ALA A 1 106 ? 18.219 7.257 -29.813 1.00 63.56 106 ALA A C 1
ATOM 842 O O . ALA A 1 106 ? 19.416 6.973 -29.782 1.00 63.56 106 ALA A O 1
ATOM 843 N N . ALA A 1 107 ? 17.287 6.329 -30.031 1.00 60.25 107 ALA A N 1
ATOM 844 C CA . ALA A 1 107 ? 17.621 4.999 -30.521 1.00 60.25 107 ALA A CA 1
ATOM 845 C C . ALA A 1 107 ? 18.014 5.117 -32.000 1.00 60.25 107 ALA A C 1
ATOM 847 O O . ALA A 1 107 ? 17.154 5.244 -32.869 1.00 60.25 107 ALA A O 1
ATOM 848 N N . ILE A 1 108 ? 19.316 5.120 -32.288 1.00 71.12 108 ILE A N 1
ATOM 849 C CA . ILE A 1 108 ? 19.812 5.121 -33.666 1.00 71.12 108 ILE A CA 1
ATOM 850 C C . ILE A 1 108 ? 19.900 3.657 -34.117 1.00 71.12 108 ILE A C 1
ATOM 852 O O . ILE A 1 108 ? 20.686 2.901 -33.540 1.00 71.12 108 ILE A O 1
ATOM 856 N N . PRO A 1 109 ? 19.111 3.213 -35.112 1.00 60.84 109 PRO A N 1
ATOM 857 C CA . PRO A 1 109 ? 19.234 1.860 -35.630 1.00 60.84 109 PRO A CA 1
ATOM 858 C C . PRO A 1 109 ? 20.597 1.703 -36.312 1.00 60.84 109 PRO A C 1
ATOM 860 O O . PRO A 1 109 ? 20.845 2.271 -37.375 1.00 60.84 109 PRO A O 1
ATOM 863 N N . VAL A 1 110 ? 21.490 0.918 -35.710 1.00 70.81 110 VAL A N 1
ATOM 864 C CA . VAL A 1 110 ? 22.741 0.513 -36.358 1.00 70.81 110 VAL A CA 1
ATOM 865 C C . VAL A 1 110 ? 22.414 -0.656 -37.280 1.00 70.81 110 VAL A C 1
ATOM 867 O O . VAL A 1 110 ? 22.176 -1.777 -36.831 1.00 70.81 110 VAL A O 1
ATOM 870 N N . THR A 1 111 ? 22.346 -0.397 -38.586 1.00 67.56 111 THR A N 1
ATOM 871 C CA . THR A 1 111 ? 22.138 -1.456 -39.578 1.00 67.56 111 THR A CA 1
ATOM 872 C C . THR A 1 111 ? 23.308 -2.435 -39.537 1.00 67.56 111 THR A C 1
ATOM 874 O O . THR A 1 111 ? 24.462 -2.019 -39.615 1.00 67.56 111 THR A O 1
ATOM 877 N N . ASN A 1 112 ? 23.015 -3.734 -39.446 1.00 60.22 112 ASN A N 1
ATOM 878 C CA . ASN A 1 112 ? 24.017 -4.792 -39.516 1.00 60.22 112 ASN A CA 1
ATOM 879 C C . ASN A 1 112 ? 24.714 -4.748 -40.889 1.00 60.22 112 ASN A C 1
ATOM 881 O O . ASN A 1 112 ? 24.121 -5.101 -41.908 1.00 60.22 112 ASN A O 1
ATOM 885 N N . SER A 1 113 ? 25.965 -4.289 -40.913 1.00 64.06 113 SER A N 1
ATOM 886 C CA . SER A 1 113 ? 26.765 -4.111 -42.129 1.00 64.06 113 SER A CA 1
ATOM 887 C C . SER A 1 113 ? 27.221 -5.423 -42.772 1.00 64.06 113 SER A C 1
ATOM 889 O O . SER A 1 113 ? 27.769 -5.391 -43.871 1.00 64.06 113 SER A O 1
ATOM 891 N N . LYS A 1 114 ? 26.961 -6.586 -42.154 1.00 60.75 114 LYS A N 1
ATOM 892 C CA . LYS A 1 114 ? 27.425 -7.888 -42.667 1.00 60.75 114 LYS A CA 1
ATOM 893 C C . LYS A 1 114 ? 26.877 -8.275 -44.046 1.00 60.75 114 LYS A C 1
ATOM 895 O O . LYS A 1 114 ? 27.438 -9.168 -44.657 1.00 60.75 114 LYS A O 1
ATOM 900 N N . ASN A 1 115 ? 25.822 -7.619 -44.537 1.00 54.97 115 ASN A N 1
ATOM 901 C CA . ASN A 1 115 ? 25.232 -7.871 -45.859 1.00 54.97 115 ASN A CA 1
ATOM 902 C C . ASN A 1 115 ? 25.119 -6.586 -46.707 1.00 54.97 115 ASN A C 1
ATOM 904 O O . ASN A 1 115 ? 24.145 -6.408 -47.443 1.00 54.97 115 ASN A O 1
ATOM 908 N N . MET A 1 116 ? 26.076 -5.654 -46.594 1.00 55.09 116 MET A N 1
ATOM 909 C CA . MET A 1 116 ? 26.097 -4.445 -47.438 1.00 55.09 116 MET A CA 1
ATOM 910 C C . MET A 1 116 ? 26.288 -4.747 -48.934 1.00 55.09 116 MET A C 1
ATOM 912 O O . MET A 1 116 ? 25.823 -3.961 -49.758 1.00 55.09 116 MET A O 1
ATOM 916 N N . ASP A 1 117 ? 26.841 -5.909 -49.287 1.00 56.44 117 ASP A N 1
ATOM 917 C CA . ASP A 1 117 ? 27.043 -6.336 -50.681 1.00 56.44 117 ASP A CA 1
ATOM 918 C C . ASP A 1 117 ? 25.721 -6.461 -51.460 1.00 56.44 117 ASP A C 1
ATOM 920 O O . ASP A 1 117 ? 25.664 -6.214 -52.662 1.00 56.44 117 ASP A O 1
ATOM 924 N N . ASN A 1 118 ? 24.611 -6.761 -50.772 1.00 55.94 118 ASN A N 1
ATOM 925 C CA . ASN A 1 118 ? 23.289 -6.868 -51.397 1.00 55.94 118 ASN A CA 1
ATOM 926 C C . ASN A 1 118 ? 22.545 -5.527 -51.517 1.00 55.94 118 ASN A C 1
ATOM 928 O O . ASN A 1 118 ? 21.529 -5.466 -52.212 1.00 55.94 118 ASN A O 1
ATOM 932 N N . LYS A 1 119 ? 22.995 -4.463 -50.836 1.00 53.91 119 LYS A N 1
ATOM 933 C CA . LYS A 1 119 ? 22.355 -3.134 -50.903 1.00 53.91 119 LYS A CA 1
ATOM 934 C C . LYS A 1 119 ? 22.807 -2.346 -52.135 1.00 53.91 119 LYS A C 1
ATOM 936 O O . LYS A 1 119 ? 22.060 -1.508 -52.630 1.00 53.91 119 LYS A O 1
ATOM 941 N N . TYR A 1 120 ? 23.987 -2.674 -52.653 1.00 54.91 120 TYR A N 1
ATOM 942 C CA . TYR A 1 120 ? 24.557 -2.141 -53.887 1.00 54.91 120 TYR A CA 1
ATOM 943 C C . TYR A 1 120 ? 24.555 -3.205 -54.986 1.00 54.91 120 TYR A C 1
ATOM 945 O O . TYR A 1 120 ? 25.547 -3.378 -55.688 1.00 54.91 120 TYR A O 1
ATOM 953 N N . LYS A 1 121 ? 23.448 -3.948 -55.136 1.00 55.41 121 LYS A N 1
ATOM 954 C CA . LYS A 1 121 ? 23.284 -4.802 -56.314 1.00 55.41 121 LYS A CA 1
ATOM 955 C C . LYS A 1 121 ? 23.350 -3.918 -57.550 1.00 55.41 121 LYS A C 1
ATOM 957 O O . LYS A 1 121 ? 22.480 -3.081 -57.781 1.00 55.41 121 LYS A O 1
ATOM 962 N N . PHE A 1 122 ? 24.429 -4.101 -58.288 1.00 60.81 122 PHE A N 1
ATOM 963 C CA . PHE A 1 122 ? 24.734 -3.392 -59.506 1.00 60.81 122 PHE A CA 1
ATOM 964 C C . PHE A 1 122 ? 23.566 -3.500 -60.493 1.00 60.81 122 PHE A C 1
ATOM 966 O O . PHE A 1 122 ? 23.090 -4.591 -60.814 1.00 60.81 122 PHE A O 1
ATOM 973 N N . ASN A 1 123 ? 23.072 -2.354 -60.961 1.00 68.38 123 ASN A N 1
ATOM 974 C CA . ASN A 1 123 ? 22.104 -2.325 -62.047 1.00 68.38 123 ASN A CA 1
ATOM 975 C C . ASN A 1 123 ? 22.838 -2.774 -63.312 1.00 68.38 123 ASN A C 1
ATOM 977 O O . ASN A 1 123 ? 23.682 -2.036 -63.808 1.00 68.38 123 ASN A O 1
ATOM 981 N N . PHE A 1 124 ? 22.501 -3.948 -63.854 1.00 74.81 124 PHE A N 1
ATOM 982 C CA . PHE A 1 124 ? 23.123 -4.509 -65.064 1.00 74.81 124 PHE A CA 1
ATOM 983 C C . PHE A 1 124 ? 23.280 -3.474 -66.194 1.00 74.81 124 PHE A C 1
ATOM 985 O O . PHE A 1 124 ? 24.319 -3.389 -66.836 1.00 74.81 124 PHE A O 1
ATOM 992 N N . PHE A 1 125 ? 22.272 -2.620 -66.391 1.00 79.25 125 PHE A N 1
ATOM 993 C CA . PHE A 1 125 ? 22.304 -1.555 -67.396 1.00 79.25 125 PHE A CA 1
ATOM 994 C C . PHE A 1 125 ? 23.256 -0.396 -67.061 1.00 79.25 125 PHE A C 1
ATOM 996 O O . PHE A 1 125 ? 23.793 0.232 -67.972 1.00 79.25 125 PHE A O 1
ATOM 1003 N N . TYR A 1 126 ? 23.468 -0.100 -65.777 1.00 75.75 126 TYR A N 1
ATOM 1004 C CA . TYR A 1 126 ? 24.430 0.910 -65.334 1.00 75.75 126 TYR A 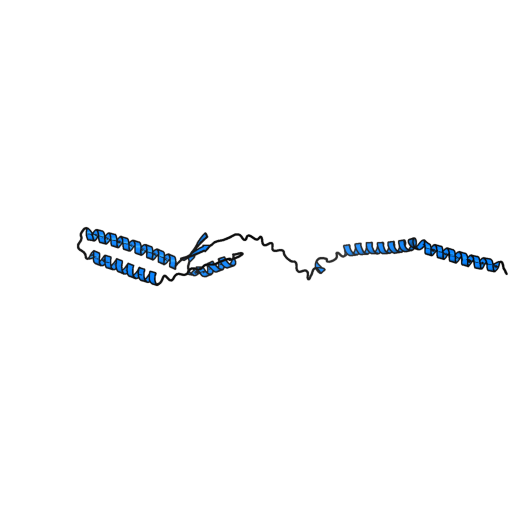CA 1
ATOM 1005 C C . TYR A 1 126 ? 25.865 0.422 -65.554 1.00 75.75 126 TYR A C 1
ATOM 1007 O O . TYR A 1 126 ? 26.673 1.147 -66.132 1.00 75.75 126 TYR A O 1
ATOM 1015 N N . ASP A 1 127 ? 26.142 -0.833 -65.207 1.00 78.62 127 ASP A N 1
ATOM 1016 C CA . ASP A 1 127 ? 27.451 -1.451 -65.431 1.00 78.62 127 ASP A CA 1
ATOM 1017 C C . ASP A 1 127 ? 27.744 -1.630 -66.914 1.00 78.62 127 ASP A C 1
ATOM 1019 O O . ASP A 1 127 ? 28.849 -1.337 -67.359 1.00 78.62 127 ASP A O 1
ATOM 1023 N N . LEU A 1 128 ? 26.744 -2.026 -67.706 1.00 82.69 128 LEU A N 1
ATOM 1024 C CA . LEU A 1 128 ? 26.893 -2.130 -69.153 1.00 82.69 128 LEU A CA 1
ATOM 1025 C C . LEU A 1 128 ? 27.234 -0.771 -69.777 1.00 82.69 128 LEU A C 1
ATOM 1027 O O . LEU A 1 128 ? 28.118 -0.688 -70.629 1.00 82.69 128 LEU A O 1
ATOM 1031 N N . LYS A 1 129 ? 26.571 0.306 -69.333 1.00 83.94 129 LYS A N 1
ATOM 1032 C CA . LYS A 1 129 ? 26.871 1.670 -69.788 1.00 83.94 129 LYS A CA 1
ATOM 1033 C C . LYS A 1 129 ? 28.283 2.091 -69.383 1.00 83.94 129 LYS A C 1
ATOM 1035 O O . LYS A 1 129 ? 29.013 2.621 -70.219 1.00 83.94 129 LYS A O 1
ATOM 1040 N N . ASN A 1 130 ? 28.665 1.857 -68.130 1.00 83.56 130 ASN A N 1
ATOM 1041 C CA . ASN A 1 130 ? 29.991 2.216 -67.635 1.00 83.56 130 ASN A CA 1
ATOM 1042 C C . ASN A 1 130 ? 31.090 1.429 -68.351 1.00 83.56 130 ASN A C 1
ATOM 1044 O O . ASN A 1 130 ? 32.053 2.036 -68.804 1.00 83.56 130 ASN A O 1
ATOM 1048 N N . ALA A 1 131 ? 30.905 0.127 -68.570 1.00 84.88 131 ALA A N 1
ATOM 1049 C CA . ALA A 1 131 ? 31.832 -0.700 -69.338 1.00 84.88 131 ALA A CA 1
ATOM 1050 C C . ALA A 1 131 ? 31.992 -0.199 -70.783 1.00 84.88 131 ALA A C 1
ATOM 1052 O O . ALA A 1 131 ? 33.095 -0.211 -71.327 1.00 84.88 131 ALA A O 1
ATOM 1053 N N . PHE A 1 132 ? 30.916 0.298 -71.403 1.00 88.00 132 PHE A N 1
ATOM 1054 C CA . PHE A 1 132 ? 30.978 0.895 -72.740 1.00 88.00 132 PHE A CA 1
ATOM 1055 C C . PHE A 1 132 ? 31.795 2.194 -72.757 1.00 88.00 132 PHE A C 1
ATOM 1057 O O . PHE A 1 132 ? 32.609 2.415 -73.656 1.00 88.00 132 PHE A O 1
ATOM 1064 N N . VAL A 1 133 ? 31.599 3.046 -71.747 1.00 87.56 133 VAL A N 1
ATOM 1065 C CA . VAL A 1 133 ? 32.333 4.309 -71.584 1.00 87.56 133 VAL A CA 1
ATOM 1066 C C . VAL A 1 133 ? 33.812 4.045 -71.292 1.00 87.56 133 VAL A C 1
ATOM 1068 O O . VAL A 1 133 ? 34.681 4.631 -71.936 1.00 87.56 133 VAL A O 1
ATOM 1071 N N . GLU A 1 134 ? 34.118 3.129 -70.377 1.00 85.75 134 GLU A N 1
ATOM 1072 C CA . GLU A 1 134 ? 35.492 2.730 -70.058 1.00 85.75 134 GLU A CA 1
ATOM 1073 C C . GLU A 1 134 ? 36.194 2.078 -71.257 1.00 85.75 134 GLU A C 1
ATOM 1075 O O . GLU A 1 134 ? 37.343 2.415 -71.555 1.00 85.75 134 GLU A O 1
ATOM 1080 N N . GLY A 1 135 ? 35.494 1.224 -72.011 1.00 85.88 135 GLY A N 1
ATOM 1081 C CA . GLY A 1 135 ? 36.000 0.657 -73.263 1.00 85.88 135 GLY A CA 1
ATOM 1082 C C . GLY A 1 135 ? 36.324 1.731 -74.306 1.00 85.88 135 GLY A C 1
ATOM 1083 O O . GLY A 1 135 ? 37.376 1.679 -74.950 1.00 85.88 135 GLY A O 1
ATOM 1084 N N . PHE A 1 136 ? 35.476 2.756 -74.429 1.00 90.00 136 PHE A N 1
ATOM 1085 C CA . PHE A 1 136 ? 35.736 3.897 -75.308 1.00 90.00 136 PHE A CA 1
ATOM 1086 C C . PHE A 1 136 ? 36.961 4.708 -74.861 1.00 90.00 136 PHE A C 1
ATOM 1088 O O . PHE A 1 136 ? 37.805 5.049 -75.693 1.00 90.00 136 PHE A O 1
ATOM 1095 N N . TYR A 1 137 ? 37.123 4.959 -73.558 1.00 90.94 137 TYR A N 1
ATOM 1096 C CA . TYR A 1 137 ? 38.318 5.628 -73.034 1.00 90.94 137 TYR A CA 1
ATOM 1097 C C . TYR A 1 137 ? 39.599 4.835 -73.298 1.00 90.94 137 TYR A C 1
ATOM 1099 O O . TYR A 1 137 ? 40.643 5.435 -73.565 1.00 90.94 137 TYR A O 1
ATOM 1107 N N . LEU A 1 138 ? 39.542 3.502 -73.277 1.00 87.94 138 LEU A N 1
ATOM 1108 C CA . LEU A 1 138 ? 40.686 2.655 -73.614 1.00 87.94 138 LEU A CA 1
ATOM 1109 C C . LEU A 1 138 ? 41.096 2.835 -75.084 1.00 87.94 138 LEU A C 1
ATOM 1111 O O . LEU A 1 138 ? 42.277 3.035 -75.376 1.00 87.94 138 LEU A O 1
ATOM 1115 N N . ILE A 1 139 ? 40.126 2.861 -75.999 1.00 88.56 139 ILE A N 1
ATOM 1116 C CA . ILE A 1 139 ? 40.350 3.122 -77.431 1.00 88.56 139 ILE A CA 1
ATOM 1117 C C . ILE A 1 139 ? 40.889 4.540 -77.655 1.00 88.56 139 ILE A C 1
ATOM 1119 O O . ILE A 1 139 ? 41.849 4.732 -78.409 1.00 88.56 139 ILE A O 1
ATOM 1123 N N . GLN A 1 140 ? 40.332 5.535 -76.960 1.00 88.94 140 GLN A N 1
ATOM 1124 C CA . GLN A 1 140 ? 40.833 6.907 -76.990 1.00 88.94 140 GLN A CA 1
ATOM 1125 C C . GLN A 1 140 ? 42.286 6.964 -76.510 1.00 88.94 140 GLN A C 1
ATOM 1127 O O . GLN A 1 140 ? 43.123 7.583 -77.163 1.00 88.94 140 GLN A O 1
ATOM 1132 N N . LYS A 1 141 ? 42.616 6.285 -75.408 1.00 89.06 141 LYS A N 1
ATOM 1133 C CA . LYS A 1 141 ? 43.968 6.265 -74.841 1.00 89.06 141 LYS A CA 1
ATOM 1134 C C . LYS A 1 141 ? 44.972 5.578 -75.767 1.00 89.06 141 LYS A C 1
ATOM 1136 O O . LYS A 1 141 ? 46.084 6.078 -75.910 1.00 89.06 141 LYS A O 1
ATOM 1141 N N . LEU A 1 142 ? 44.583 4.493 -76.440 1.00 87.00 142 LEU A N 1
ATOM 1142 C CA . LEU A 1 142 ? 45.400 3.855 -77.481 1.00 87.00 142 LEU A CA 1
ATOM 1143 C C . LEU A 1 142 ? 45.648 4.800 -78.663 1.00 87.00 142 LEU A C 1
ATOM 1145 O O . LEU A 1 142 ? 46.784 4.951 -79.108 1.00 87.00 142 LEU A O 1
ATOM 1149 N N . THR A 1 143 ? 44.604 5.486 -79.128 1.00 85.75 143 THR A N 1
ATOM 1150 C CA . THR A 1 143 ? 44.694 6.431 -80.252 1.00 85.75 143 THR A CA 1
ATOM 1151 C C . THR A 1 143 ? 45.580 7.628 -79.905 1.00 85.75 143 THR A C 1
ATOM 1153 O O . THR A 1 143 ? 46.481 7.980 -80.664 1.00 85.75 143 THR A O 1
ATOM 1156 N N . VAL A 1 144 ? 45.386 8.219 -78.723 1.00 87.31 144 VAL A N 1
ATOM 1157 C CA . VAL A 1 144 ? 46.232 9.307 -78.217 1.00 87.31 144 VAL A CA 1
ATOM 1158 C C . VAL A 1 144 ? 47.664 8.823 -78.004 1.00 87.31 144 VAL A C 1
ATOM 1160 O O . VAL A 1 144 ? 48.586 9.561 -78.321 1.00 87.31 144 VAL A O 1
ATOM 1163 N N . GLY A 1 145 ? 47.880 7.587 -77.547 1.00 84.38 145 GLY A N 1
ATOM 1164 C CA . GLY A 1 145 ? 49.216 6.997 -77.437 1.00 84.38 145 GLY A CA 1
ATOM 1165 C C . GLY A 1 145 ? 49.942 6.909 -78.784 1.00 84.38 145 GLY A C 1
ATOM 1166 O O . GLY A 1 145 ? 51.120 7.254 -78.868 1.00 84.38 145 GLY A O 1
ATOM 1167 N N . LEU A 1 146 ? 49.239 6.524 -79.854 1.00 81.12 146 LEU A N 1
ATOM 1168 C CA . LEU A 1 146 ? 49.802 6.486 -81.209 1.00 81.12 146 LEU A CA 1
ATOM 1169 C C . LEU A 1 146 ? 50.150 7.884 -81.734 1.00 81.12 146 LEU A C 1
ATOM 1171 O O . LEU A 1 146 ? 51.229 8.073 -82.293 1.00 81.12 146 LEU A O 1
ATOM 1175 N N . VAL A 1 147 ? 49.270 8.868 -81.526 1.00 82.69 147 VAL A N 1
ATOM 1176 C CA . VAL A 1 147 ? 49.513 10.256 -81.956 1.00 82.69 147 VAL A CA 1
ATOM 1177 C C . VAL A 1 147 ? 50.603 10.918 -81.107 1.00 82.69 147 VAL A C 1
ATOM 1179 O O . VAL A 1 147 ? 51.471 11.602 -81.640 1.00 82.69 147 VAL A O 1
ATOM 1182 N N . SER A 1 148 ? 50.611 10.689 -79.794 1.00 82.75 148 SER A N 1
ATOM 1183 C CA . SER A 1 148 ? 51.597 11.254 -78.867 1.00 82.75 148 SER A CA 1
ATOM 1184 C C . SER A 1 148 ? 53.006 10.721 -79.128 1.00 82.75 148 SER A C 1
ATOM 1186 O O . SER A 1 148 ? 53.977 11.449 -78.930 1.00 82.75 148 SER A O 1
ATOM 1188 N N . ASN A 1 149 ? 53.139 9.484 -79.615 1.00 83.19 149 ASN A N 1
ATOM 1189 C CA . ASN A 1 149 ? 54.433 8.870 -79.918 1.00 83.19 149 ASN A CA 1
ATOM 1190 C C . ASN A 1 149 ? 54.990 9.252 -81.308 1.00 83.19 149 ASN A C 1
ATOM 1192 O O . ASN A 1 149 ? 55.931 8.615 -81.791 1.00 83.19 149 ASN A O 1
ATOM 1196 N N . TRP A 1 150 ? 54.489 10.328 -81.932 1.00 80.06 150 TRP A N 1
ATOM 1197 C CA . TRP A 1 150 ? 55.010 10.870 -83.196 1.00 80.06 150 TRP A CA 1
ATOM 1198 C C . TRP A 1 150 ? 56.539 11.101 -83.242 1.00 80.06 150 TRP A C 1
ATOM 1200 O O . TRP A 1 150 ? 57.110 10.884 -84.317 1.00 80.06 150 TRP A O 1
ATOM 1210 N N . PRO A 1 151 ? 57.263 11.443 -82.146 1.00 80.81 151 PRO A N 1
ATOM 1211 C CA . PRO A 1 151 ? 58.713 11.618 -82.215 1.00 80.81 151 PRO A CA 1
ATOM 1212 C C . PRO A 1 151 ? 59.445 10.308 -82.522 1.00 80.81 151 PRO A C 1
ATOM 1214 O O . PRO A 1 151 ? 60.444 10.316 -83.237 1.00 80.81 151 PRO A O 1
ATOM 1217 N N . LEU A 1 152 ? 58.931 9.166 -82.047 1.00 81.94 152 LEU A N 1
ATOM 1218 C CA . LEU A 1 152 ? 59.511 7.849 -82.331 1.00 81.94 152 LEU A CA 1
ATOM 1219 C C . LEU A 1 152 ? 59.347 7.476 -83.809 1.00 81.94 152 LEU A C 1
ATOM 1221 O O . LEU A 1 152 ? 60.271 6.931 -84.414 1.00 81.94 152 LEU A O 1
ATOM 1225 N N . ILE A 1 153 ? 58.205 7.829 -84.408 1.00 78.25 153 ILE A N 1
ATOM 1226 C CA . ILE A 1 153 ? 57.947 7.627 -85.841 1.00 78.25 153 ILE A CA 1
ATOM 1227 C C . ILE A 1 153 ? 58.877 8.517 -86.680 1.00 78.25 153 ILE A C 1
ATOM 1229 O O . ILE A 1 153 ? 59.456 8.043 -87.659 1.00 78.25 153 ILE A O 1
ATOM 1233 N N . LEU A 1 154 ? 59.096 9.775 -86.277 1.00 82.31 154 LEU A N 1
ATOM 1234 C CA . LEU A 1 154 ? 60.044 10.665 -86.956 1.00 82.31 154 LEU A CA 1
ATOM 1235 C C . LEU A 1 154 ? 61.490 10.183 -86.854 1.00 82.31 154 LEU A C 1
ATOM 1237 O O . LEU A 1 154 ? 62.187 10.159 -87.867 1.00 82.31 154 LEU A O 1
ATOM 1241 N N . ILE A 1 155 ? 61.939 9.764 -85.670 1.00 84.12 155 ILE A N 1
ATOM 1242 C CA . ILE A 1 155 ? 63.294 9.228 -85.484 1.00 84.12 155 ILE A CA 1
ATOM 1243 C C . ILE A 1 155 ? 63.480 7.968 -86.340 1.00 84.12 155 ILE A C 1
ATOM 1245 O O . ILE A 1 155 ? 64.475 7.862 -87.058 1.00 84.12 155 ILE A O 1
ATOM 1249 N N . GLY A 1 156 ? 62.501 7.056 -86.350 1.00 84.56 156 GLY A N 1
ATOM 1250 C CA . GLY A 1 156 ? 62.512 5.882 -87.227 1.00 84.56 156 GLY A CA 1
ATOM 1251 C C . GLY A 1 156 ? 62.604 6.248 -88.714 1.00 84.56 156 GLY A C 1
ATOM 1252 O O . GLY A 1 156 ? 63.409 5.668 -89.446 1.00 84.56 156 GLY A O 1
ATOM 1253 N N . GLY A 1 157 ? 61.850 7.260 -89.154 1.00 83.94 157 GLY A N 1
ATOM 1254 C CA . GLY A 1 157 ? 61.901 7.777 -90.524 1.00 83.94 157 GLY A CA 1
ATOM 1255 C C . GLY A 1 157 ? 63.260 8.379 -90.897 1.00 83.94 157 GLY A C 1
ATOM 1256 O O . GLY A 1 157 ? 63.795 8.078 -91.967 1.00 83.94 157 GLY A O 1
ATOM 1257 N N . VAL A 1 158 ? 63.862 9.172 -90.005 1.00 84.25 158 VAL A N 1
ATOM 1258 C CA . VAL A 1 158 ? 65.191 9.772 -90.215 1.00 84.25 158 VAL A CA 1
ATOM 1259 C C . VAL A 1 158 ? 66.274 8.693 -90.289 1.00 84.25 158 VAL A C 1
ATOM 1261 O O . VAL A 1 158 ? 67.097 8.713 -91.209 1.00 84.25 158 VAL A O 1
ATOM 1264 N N . VAL A 1 159 ? 66.250 7.709 -89.384 1.00 84.75 159 VAL A N 1
ATOM 1265 C CA . VAL A 1 159 ? 67.185 6.571 -89.405 1.00 84.75 159 VAL A CA 1
ATOM 1266 C C . VAL A 1 159 ? 67.041 5.786 -90.712 1.00 84.75 159 VAL A C 1
ATOM 1268 O O . VAL A 1 159 ? 68.042 5.527 -91.387 1.00 84.75 159 VAL A O 1
ATOM 1271 N N . PHE A 1 160 ? 65.813 5.473 -91.134 1.00 83.88 160 PHE A N 1
ATOM 1272 C CA . PHE A 1 160 ? 65.557 4.778 -92.398 1.00 83.88 160 PHE A CA 1
ATOM 1273 C C . PHE A 1 160 ? 66.048 5.573 -93.619 1.00 83.88 160 PHE A C 1
ATOM 1275 O O . PHE A 1 160 ? 66.662 5.006 -94.529 1.00 83.88 160 PHE A O 1
ATOM 1282 N N . TRP A 1 161 ? 65.843 6.893 -93.635 1.00 84.19 161 TRP A N 1
ATOM 1283 C CA . TRP A 1 161 ? 66.310 7.762 -94.716 1.00 84.19 161 TRP A CA 1
ATOM 1284 C C . TRP A 1 161 ? 67.841 7.802 -94.811 1.00 84.19 161 TRP A C 1
ATOM 1286 O O . TRP A 1 161 ? 68.390 7.673 -95.910 1.00 84.19 161 TRP A O 1
ATOM 1296 N N . ILE A 1 162 ? 68.545 7.884 -93.676 1.00 81.81 162 ILE A N 1
ATOM 1297 C CA . ILE A 1 162 ? 70.017 7.815 -93.624 1.00 81.81 162 ILE A CA 1
ATOM 1298 C C . ILE A 1 162 ? 70.512 6.452 -94.128 1.00 81.81 162 ILE A C 1
ATOM 1300 O O . ILE A 1 162 ? 71.430 6.397 -94.953 1.00 81.81 162 ILE A O 1
ATOM 1304 N N . PHE A 1 163 ? 69.884 5.352 -93.702 1.00 80.44 163 PHE A N 1
ATOM 1305 C CA . PHE A 1 163 ? 70.224 4.011 -94.190 1.00 80.44 163 PHE A CA 1
ATOM 1306 C C . PHE A 1 163 ? 70.008 3.870 -95.703 1.00 80.44 163 PHE A C 1
ATOM 1308 O O . PHE A 1 163 ? 70.844 3.280 -96.396 1.00 80.44 163 PHE A O 1
ATOM 1315 N N . ARG A 1 164 ? 68.936 4.454 -96.250 1.00 75.19 164 ARG A N 1
ATOM 1316 C CA . ARG A 1 164 ? 68.673 4.450 -97.696 1.00 75.19 164 ARG A CA 1
ATOM 1317 C C . ARG A 1 164 ? 69.681 5.309 -98.468 1.00 75.19 164 ARG A C 1
ATOM 1319 O O . ARG A 1 164 ? 70.166 4.868 -99.510 1.00 75.19 164 ARG A O 1
ATOM 1326 N N . LYS A 1 165 ? 70.067 6.481 -97.946 1.00 68.62 165 LYS A N 1
ATOM 1327 C CA . LYS A 1 165 ? 71.104 7.336 -98.557 1.00 68.62 165 LYS A CA 1
ATOM 1328 C C . LYS A 1 165 ? 72.483 6.674 -98.568 1.00 68.62 165 LYS A C 1
ATOM 1330 O O . LYS A 1 165 ? 73.181 6.764 -99.575 1.00 68.62 165 LYS A O 1
ATOM 1335 N N . ARG A 1 166 ? 72.857 5.939 -97.515 1.00 62.22 166 ARG A N 1
ATOM 1336 C CA . ARG A 1 166 ? 74.122 5.180 -97.499 1.00 62.22 166 ARG A CA 1
ATOM 1337 C C . ARG A 1 166 ? 74.162 4.089 -98.574 1.00 62.22 166 ARG A C 1
ATOM 1339 O O . ARG A 1 166 ? 75.188 3.927 -99.224 1.00 62.22 166 ARG A O 1
ATOM 1346 N N . LYS A 1 167 ? 73.041 3.413 -98.856 1.00 57.53 167 LYS A N 1
ATOM 1347 C CA . LYS A 1 167 ? 72.960 2.449 -99.974 1.00 57.53 167 LYS A CA 1
ATOM 1348 C C . LYS A 1 167 ? 73.018 3.109 -101.360 1.00 57.53 167 LYS A C 1
ATOM 1350 O O . LYS A 1 167 ? 73.474 2.474 -102.305 1.00 57.53 167 LYS A O 1
ATOM 1355 N N . SER A 1 168 ? 72.594 4.368 -101.483 1.00 54.59 168 SER A N 1
ATOM 1356 C CA . SER A 1 168 ? 72.705 5.149 -102.725 1.00 54.59 168 SER A CA 1
ATOM 1357 C C . SER A 1 168 ? 74.141 5.589 -103.022 1.00 54.59 168 SER A C 1
ATOM 1359 O O . SER A 1 168 ? 74.535 5.601 -104.182 1.00 54.59 168 SER A O 1
ATOM 1361 N N . LEU A 1 169 ? 74.924 5.934 -101.994 1.00 54.75 169 LEU A N 1
ATOM 1362 C CA . LEU A 1 169 ? 76.311 6.393 -102.156 1.00 54.75 169 LEU A CA 1
ATOM 1363 C C . LEU A 1 169 ? 77.289 5.236 -102.421 1.00 54.75 169 LEU A C 1
ATOM 1365 O O . LEU A 1 169 ? 78.254 5.412 -103.152 1.00 54.75 169 LEU A O 1
ATOM 1369 N N . VAL A 1 170 ? 76.997 4.027 -101.930 1.00 54.34 170 VAL A N 1
ATOM 1370 C CA . VAL A 1 170 ? 77.791 2.815 -102.229 1.00 54.34 170 VAL A CA 1
ATOM 1371 C C . VAL A 1 170 ? 77.612 2.328 -103.680 1.00 54.34 170 VAL A C 1
ATOM 1373 O O . VAL A 1 170 ? 78.468 1.618 -104.193 1.00 54.34 170 VAL A O 1
ATOM 1376 N N . LYS A 1 171 ? 76.549 2.741 -104.387 1.00 50.25 171 LYS A N 1
ATOM 1377 C CA . LYS A 1 171 ? 76.357 2.447 -105.823 1.00 50.25 171 LYS A CA 1
ATOM 1378 C C . LYS A 1 171 ? 76.996 3.466 -106.779 1.00 50.25 171 LYS A C 1
ATOM 1380 O O . LYS A 1 171 ? 77.006 3.206 -107.973 1.00 50.25 171 LYS A O 1
ATOM 1385 N N . LEU A 1 172 ? 77.508 4.591 -106.276 1.00 51.88 172 LEU A N 1
ATOM 1386 C CA . LEU A 1 172 ? 78.214 5.617 -107.063 1.00 51.88 172 LEU A CA 1
ATOM 1387 C C . LEU A 1 172 ? 79.741 5.591 -106.856 1.00 51.88 172 LEU A C 1
ATOM 1389 O O . LEU A 1 172 ? 80.449 6.398 -107.444 1.00 51.88 172 LEU A O 1
ATOM 1393 N N . ALA A 1 173 ? 80.239 4.658 -106.040 1.00 53.69 173 ALA A N 1
ATOM 1394 C CA . ALA A 1 173 ? 81.662 4.400 -105.811 1.00 53.69 173 ALA A CA 1
ATOM 1395 C C . ALA A 1 173 ? 82.056 2.959 -106.203 1.00 53.69 173 ALA A C 1
ATOM 1397 O O . ALA A 1 173 ? 82.928 2.358 -105.574 1.00 53.69 173 ALA A O 1
ATOM 1398 N N . LYS A 1 174 ? 81.384 2.392 -107.213 1.00 44.34 174 LYS A N 1
ATOM 1399 C CA . LYS A 1 174 ? 81.770 1.144 -107.877 1.00 44.34 174 LYS A CA 1
ATOM 1400 C C . LYS A 1 174 ? 81.705 1.327 -109.384 1.00 44.34 174 LYS A C 1
ATOM 1402 O O . LYS A 1 174 ? 80.706 1.932 -109.830 1.00 44.34 174 LYS A O 1
#

Organism: NCBI:txid1076179

Foldseek 3Di:
DKDKDFPVCVVVVVVVVVVPDPDDPDDDDDDDDCPVVLVVLVVQLVVLVVQLVVLVPDDDDPVSVVSNVVSVVSNVVSVVVNVVVVSCNGIDMDDDDDDDDPDDDPPDDDPDCPPVVVVCPDDPVVVVVVVVVVVVVVVVVVVVVVVVCVVVVVVVVVVVVVVVVVVVVVVVVD

Sequence (174 aa):
MQVRVPTEKLGVFLTLINNRKVFLNSRVILAEDVTSNIKLAELEAKRISKTGENIEKLKTDKDKVKLSDENMGEGNQQKVASFEMTDQLKYSTVDIYIKEPKISIAAIPVTNSKNMDNKYKFNFFYDLKNAFVEGFYLIQKLTVGLVSNWPLILIGGVVFWIFRKRKSLVKLAK